Protein AF-A0A839E334-F1 (afdb_monomer)

Foldseek 3Di:
DPPPVQQVVLVVVLLVVLLVLLLVCLVLVVLVVLLCQQPVCVVVVNHHHDPPPPPDCVVSCVPNVVVVVVSVVVLCVSLVVSVVVHPDDPVVSVVVSVCSNNVSNVVVCVVVVHD

Organism: NCBI:txid1000566

Sequence (115 aa):
MTLRTTSRLRWIASIVANLLLGCIAVIPLWLLWLFALDFPFAALGLTRRAPTENDGVLPWLIVLVPLLTVLVALWILINFWMRRKSEMPTRTYWVASSVVMLFPVIFSSIVAGIP

Solvent-accessible surface area (backbone atoms only — not comparable to full-atom values): 6450 Å² total; per-residue (Å²): 135,71,72,65,60,60,55,51,53,54,50,50,51,51,49,53,53,26,37,54,51,7,58,63,40,33,59,62,53,49,52,51,48,52,50,38,42,46,42,64,32,23,75,71,67,78,39,73,52,57,93,85,69,78,80,62,67,62,64,54,49,68,52,48,51,58,53,51,50,53,52,51,51,51,51,51,53,54,49,54,60,51,48,76,76,46,93,63,59,68,68,61,48,53,54,51,47,50,52,43,22,44,40,48,36,53,52,51,30,61,75,70,70,49,135

Mean predicted aligned error: 5.23 Å

pLDDT: mean 90.61, std 9.58, range [50.75, 98.12]

Radius of gyration: 17.86 Å; Cα contacts (8 Å, |Δi|>4): 74; chains: 1; bounding box: 44×28×52 Å

Secondary structure (DSSP, 8-state):
--HHHHHHHHHHHHHHHHHHHHHHHHHHHHHHHHHHHHTHHHHTTSS---TT--S-HHHHHHHHHHHHHHHHHHHHHHHHHHHTT--S-HHHHHHHHHHHHHHHHHHHHHHHT--

Structure (mmCIF, N/CA/C/O backbone):
data_AF-A0A839E334-F1
#
_entry.id   AF-A0A839E334-F1
#
loop_
_atom_site.group_PDB
_atom_site.id
_atom_site.type_symbol
_atom_site.label_atom_id
_atom_site.label_alt_id
_atom_site.label_comp_id
_atom_site.label_asym_id
_atom_site.label_entity_id
_atom_site.label_seq_id
_atom_site.pdbx_PDB_ins_code
_atom_site.Cartn_x
_atom_site.Cartn_y
_atom_site.Cartn_z
_atom_site.occupancy
_atom_site.B_iso_or_equiv
_atom_site.auth_seq_id
_atom_site.auth_comp_id
_atom_site.auth_asym_id
_atom_site.auth_atom_id
_atom_site.pdbx_PDB_model_num
ATOM 1 N N . MET A 1 1 ? -24.019 9.633 28.891 1.00 50.75 1 MET A N 1
ATOM 2 C CA . MET A 1 1 ? -23.470 10.451 27.778 1.00 50.75 1 MET A CA 1
ATOM 3 C C . MET A 1 1 ? -21.988 10.153 27.463 1.00 50.75 1 MET A C 1
ATOM 5 O O . MET A 1 1 ? -21.376 10.872 26.689 1.00 50.75 1 MET A O 1
ATOM 9 N N . THR A 1 2 ? -21.414 9.063 27.991 1.00 53.84 2 THR A N 1
ATOM 10 C CA . THR A 1 2 ? -19.976 8.706 27.943 1.00 53.84 2 THR A CA 1
ATOM 11 C C . THR A 1 2 ? -19.587 7.687 26.859 1.00 53.84 2 THR A C 1
ATOM 13 O O . THR A 1 2 ? -18.406 7.477 26.613 1.00 53.84 2 THR A O 1
ATOM 16 N N . LEU A 1 3 ? -20.555 7.067 26.173 1.00 55.94 3 LEU A N 1
ATOM 17 C CA . LEU A 1 3 ? -20.301 6.037 25.148 1.00 55.94 3 LEU A CA 1
ATOM 18 C C . LEU A 1 3 ? -19.829 6.614 23.798 1.00 55.94 3 LEU A C 1
ATOM 20 O O . LEU A 1 3 ? -19.144 5.948 23.031 1.00 55.94 3 LEU A O 1
ATOM 24 N N . ARG A 1 4 ? -20.168 7.874 23.494 1.00 59.03 4 ARG A N 1
ATOM 25 C CA . ARG A 1 4 ? -19.917 8.481 22.171 1.00 59.03 4 ARG A CA 1
ATOM 26 C C . ARG A 1 4 ? -18.480 8.983 21.991 1.00 59.03 4 ARG A C 1
ATOM 28 O O . ARG A 1 4 ? -17.980 9.036 20.871 1.00 59.03 4 ARG A O 1
ATOM 35 N N . THR A 1 5 ? -17.818 9.374 23.078 1.00 62.50 5 THR A N 1
ATOM 36 C CA . THR A 1 5 ? -16.446 9.911 23.066 1.00 62.50 5 THR A CA 1
ATOM 37 C C . THR A 1 5 ? -15.408 8.814 22.853 1.00 62.50 5 THR A C 1
ATOM 39 O O . THR A 1 5 ? -14.467 9.001 22.085 1.00 62.50 5 THR A O 1
ATOM 42 N N . THR A 1 6 ? -15.607 7.641 23.452 1.00 70.06 6 THR A N 1
ATOM 43 C CA . THR A 1 6 ? -14.701 6.492 23.299 1.00 70.06 6 THR A CA 1
ATOM 44 C C . THR A 1 6 ? -14.737 5.911 21.885 1.00 70.06 6 THR A C 1
ATOM 46 O O . THR A 1 6 ? -13.690 5.528 21.363 1.00 70.06 6 THR A O 1
ATOM 49 N N . SER A 1 7 ? -15.901 5.910 21.230 1.00 74.88 7 SER A N 1
ATOM 50 C CA . SER A 1 7 ? -16.037 5.472 19.833 1.00 74.88 7 SER A CA 1
ATOM 51 C C . SER A 1 7 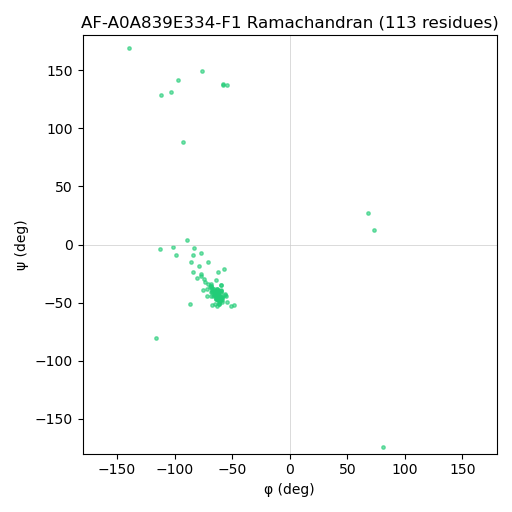? -15.293 6.405 18.861 1.00 74.88 7 SER A C 1
ATOM 53 O O . SER A 1 7 ? -14.520 5.933 18.025 1.00 74.88 7 SER A O 1
ATOM 55 N N . ARG A 1 8 ? -15.410 7.731 19.041 1.00 81.81 8 ARG A N 1
ATOM 56 C CA . ARG A 1 8 ? -14.682 8.729 18.231 1.00 81.81 8 ARG A CA 1
ATOM 57 C C . ARG A 1 8 ? -13.167 8.618 18.380 1.00 81.81 8 ARG A C 1
ATOM 59 O O . ARG A 1 8 ? -12.464 8.636 17.377 1.00 81.81 8 ARG A O 1
ATOM 66 N N . LEU A 1 9 ? -12.662 8.464 19.605 1.00 85.19 9 LEU A N 1
ATOM 67 C CA . LEU A 1 9 ? -11.222 8.331 19.853 1.00 85.19 9 LEU A CA 1
ATOM 68 C C . LEU A 1 9 ? -10.634 7.072 19.207 1.00 85.19 9 LEU A C 1
ATOM 70 O O . LEU A 1 9 ? -9.559 7.129 18.618 1.00 85.19 9 LEU A O 1
ATOM 74 N N . ARG A 1 10 ? -11.351 5.943 19.261 1.00 85.38 10 ARG A N 1
ATOM 75 C CA . ARG A 1 10 ? -10.931 4.702 18.586 1.00 85.38 10 ARG A CA 1
ATOM 76 C C . ARG A 1 10 ? -10.884 4.867 17.071 1.00 85.38 10 ARG A C 1
ATOM 78 O O . ARG A 1 10 ? -9.978 4.345 16.427 1.00 85.38 10 ARG A O 1
ATOM 85 N N . TRP A 1 11 ? -11.839 5.605 16.514 1.00 84.75 11 TRP A N 1
ATOM 86 C CA . TRP A 1 11 ? -11.870 5.884 15.085 1.00 84.75 11 TRP A CA 1
ATOM 87 C C . TRP A 1 11 ? -10.724 6.808 14.655 1.00 84.75 11 TRP A C 1
ATOM 89 O O . TRP A 1 11 ? -10.017 6.491 13.702 1.00 84.75 11 TRP A O 1
ATOM 99 N N . ILE A 1 12 ? -10.460 7.875 15.416 1.00 89.25 12 ILE A N 1
ATOM 100 C CA . ILE A 1 12 ? -9.300 8.755 15.198 1.00 89.25 12 ILE A CA 1
ATOM 101 C C . ILE A 1 12 ? -7.995 7.957 15.288 1.00 89.25 12 ILE A C 1
ATOM 103 O O . ILE A 1 12 ? -7.149 8.083 14.410 1.00 89.25 12 ILE A O 1
ATOM 107 N N . ALA A 1 13 ? -7.844 7.083 16.287 1.00 90.69 13 ALA A N 1
ATOM 108 C CA . ALA A 1 13 ? -6.661 6.231 16.409 1.00 90.69 13 ALA A CA 1
ATOM 109 C C . ALA A 1 13 ? -6.475 5.313 15.187 1.00 90.69 13 ALA A C 1
ATOM 111 O O . ALA A 1 13 ? -5.356 5.153 14.705 1.00 90.69 13 ALA A O 1
ATOM 112 N N . SER A 1 14 ? -7.567 4.759 14.648 1.00 92.25 14 SER A N 1
ATOM 113 C CA . SER A 1 14 ? -7.536 3.963 13.416 1.00 92.25 14 SER A CA 1
ATOM 114 C C . SER A 1 14 ? -7.108 4.787 12.202 1.00 92.25 14 SER A C 1
ATOM 116 O O . SER A 1 14 ? -6.345 4.293 11.374 1.00 92.25 14 SER A O 1
ATOM 118 N N . ILE A 1 15 ? -7.569 6.035 12.092 1.00 93.75 15 ILE A N 1
ATOM 119 C CA . ILE A 1 15 ? -7.156 6.949 11.018 1.00 93.75 15 ILE A CA 1
ATOM 120 C C . ILE A 1 15 ? -5.673 7.265 11.136 1.00 93.75 15 ILE A C 1
ATOM 122 O O . ILE A 1 15 ? -4.943 7.093 10.167 1.00 93.75 15 ILE A O 1
ATOM 126 N N . VAL A 1 16 ? -5.218 7.672 12.322 1.00 95.56 16 VAL A N 1
ATOM 127 C CA . VAL A 1 16 ? -3.813 8.019 12.567 1.00 95.56 16 VAL A CA 1
ATOM 128 C C . VAL A 1 16 ? -2.906 6.831 12.256 1.00 95.56 16 VAL A C 1
ATOM 130 O O . VAL A 1 16 ? -1.911 6.996 11.560 1.00 95.56 16 VAL A O 1
ATOM 133 N N . ALA A 1 17 ? -3.265 5.623 12.694 1.00 95.38 17 ALA A N 1
ATOM 134 C CA . ALA A 1 17 ? -2.469 4.433 12.413 1.00 95.38 17 ALA A CA 1
ATOM 135 C C . ALA A 1 17 ? -2.389 4.109 10.914 1.00 95.38 17 ALA A C 1
ATOM 137 O O . ALA A 1 17 ? -1.304 3.816 10.417 1.00 95.38 17 ALA A O 1
ATOM 138 N N . ASN A 1 18 ? -3.506 4.196 10.181 1.00 97.00 18 ASN A N 1
ATOM 139 C CA . ASN A 1 18 ? -3.491 3.976 8.733 1.00 97.00 18 ASN A CA 1
ATOM 140 C C . ASN A 1 18 ? -2.740 5.089 7.995 1.00 97.00 18 ASN A C 1
ATOM 142 O O . ASN A 1 18 ? -2.032 4.788 7.044 1.00 97.00 18 ASN A O 1
ATOM 146 N N . LEU A 1 19 ? -2.820 6.340 8.452 1.00 96.81 19 LEU A N 1
ATOM 147 C CA . LEU A 1 19 ? -2.077 7.453 7.864 1.00 96.81 19 LEU A CA 1
ATOM 148 C C . LEU A 1 19 ? -0.564 7.287 8.068 1.00 96.81 19 LEU A C 1
ATOM 150 O O . LEU A 1 19 ? 0.196 7.447 7.121 1.00 96.81 19 LEU A O 1
ATOM 154 N N . LEU A 1 20 ? -0.127 6.900 9.272 1.00 97.44 20 LEU A N 1
ATOM 155 C CA . LEU A 1 20 ? 1.283 6.610 9.559 1.00 97.44 20 LEU A CA 1
ATOM 156 C C . LEU A 1 20 ? 1.799 5.432 8.728 1.00 97.44 20 LEU A C 1
ATOM 158 O O . LEU A 1 20 ? 2.872 5.527 8.134 1.00 97.44 20 LEU A O 1
ATOM 162 N N . LEU A 1 21 ? 1.02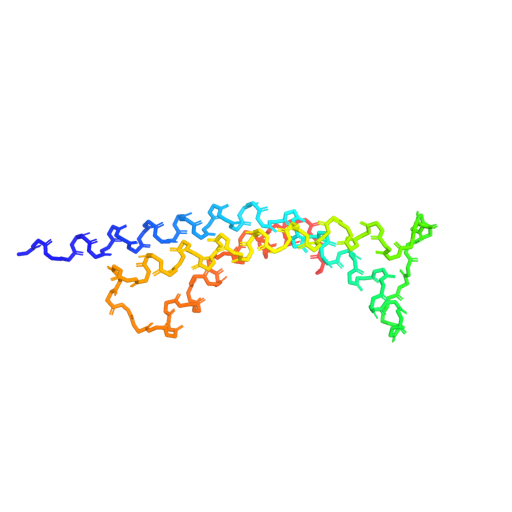2 4.347 8.641 1.00 96.38 21 LEU A N 1
ATOM 163 C CA . LEU A 1 21 ? 1.336 3.237 7.741 1.00 96.38 21 LEU A CA 1
ATOM 164 C C . LEU A 1 21 ? 1.397 3.698 6.285 1.00 96.38 21 LEU A C 1
ATOM 166 O O . LEU A 1 21 ? 2.285 3.264 5.566 1.00 96.38 21 LEU A O 1
ATOM 170 N N . GLY A 1 22 ? 0.496 4.585 5.865 1.00 96.00 22 GLY A N 1
ATOM 171 C CA . GLY A 1 22 ? 0.488 5.175 4.532 1.00 96.00 22 GLY A CA 1
ATOM 172 C C . GLY A 1 22 ? 1.754 5.971 4.232 1.00 96.00 22 GLY A C 1
ATOM 173 O O . GLY A 1 22 ? 2.349 5.783 3.177 1.00 96.00 22 GLY A O 1
ATOM 174 N N . CYS A 1 23 ? 2.226 6.789 5.178 1.00 96.19 23 CYS A N 1
ATOM 175 C CA . CYS A 1 23 ? 3.497 7.507 5.052 1.00 96.19 23 CYS A CA 1
ATOM 176 C C . CYS A 1 23 ? 4.683 6.544 4.889 1.00 96.19 23 CYS A C 1
ATOM 178 O O . CYS A 1 23 ? 5.552 6.776 4.054 1.00 96.19 23 CYS A O 1
ATOM 180 N N . ILE A 1 24 ? 4.702 5.444 5.648 1.00 95.75 24 ILE A N 1
ATOM 181 C CA . ILE A 1 24 ? 5.725 4.394 5.513 1.00 95.75 24 ILE A CA 1
ATOM 182 C C . ILE A 1 24 ? 5.583 3.667 4.165 1.00 95.75 24 ILE A C 1
ATOM 184 O O . ILE A 1 24 ? 6.583 3.338 3.533 1.00 95.75 24 ILE A O 1
ATOM 188 N N . ALA A 1 25 ? 4.349 3.442 3.706 1.00 96.19 25 ALA A N 1
ATOM 189 C CA . ALA A 1 25 ? 4.019 2.733 2.474 1.00 96.19 25 ALA A CA 1
ATOM 190 C C . ALA A 1 25 ? 4.356 3.505 1.192 1.00 96.19 25 ALA A C 1
ATOM 192 O O . ALA A 1 25 ? 4.411 2.873 0.138 1.00 96.19 25 ALA A O 1
ATOM 193 N N . VAL A 1 26 ? 4.617 4.819 1.268 1.00 95.44 26 VAL A N 1
ATOM 194 C CA . VAL A 1 26 ? 5.016 5.634 0.107 1.00 95.44 26 VAL A CA 1
ATOM 195 C C . VAL A 1 26 ? 6.184 4.979 -0.625 1.00 95.44 26 VAL A C 1
ATOM 197 O O . VAL A 1 26 ? 6.075 4.712 -1.814 1.00 95.44 26 VAL A O 1
ATOM 200 N N . ILE A 1 27 ? 7.270 4.651 0.082 1.00 94.56 27 ILE A N 1
ATOM 201 C CA . ILE A 1 27 ? 8.481 4.104 -0.547 1.00 94.56 27 ILE A CA 1
ATOM 202 C C . ILE A 1 27 ? 8.238 2.697 -1.131 1.00 94.56 27 ILE A C 1
ATOM 204 O O . ILE A 1 27 ? 8.518 2.502 -2.312 1.00 94.56 27 ILE A O 1
ATOM 208 N N . PRO A 1 28 ? 7.692 1.713 -0.386 1.00 95.94 28 PRO A N 1
ATOM 209 C CA . PRO A 1 28 ? 7.397 0.390 -0.935 1.00 95.94 28 PRO A CA 1
ATOM 210 C C . PRO A 1 28 ? 6.473 0.409 -2.155 1.00 95.94 28 PRO A C 1
ATOM 212 O O . PRO A 1 28 ? 6.717 -0.317 -3.116 1.00 95.94 28 PRO A O 1
ATOM 215 N N . LEU A 1 29 ? 5.412 1.224 -2.124 1.00 95.94 29 LEU A N 1
ATOM 216 C CA . LEU A 1 29 ? 4.461 1.306 -3.233 1.00 95.94 29 LEU A CA 1
ATOM 217 C C . LEU A 1 29 ? 5.051 2.060 -4.427 1.00 95.94 29 LEU A C 1
ATOM 219 O O . LEU A 1 29 ? 4.782 1.683 -5.564 1.00 95.94 29 LEU A O 1
ATOM 223 N N . TRP A 1 30 ? 5.921 3.041 -4.179 1.00 94.25 30 TRP A N 1
ATOM 224 C CA . TRP A 1 30 ? 6.709 3.686 -5.225 1.00 94.25 30 TRP A CA 1
ATOM 225 C C . TRP A 1 30 ? 7.637 2.698 -5.936 1.00 94.25 30 TRP A C 1
ATOM 227 O O . TRP A 1 30 ? 7.649 2.611 -7.161 1.00 94.25 30 TRP A O 1
ATOM 237 N N . LEU A 1 31 ? 8.383 1.896 -5.171 1.00 94.50 31 LEU A N 1
ATOM 238 C CA . LEU A 1 31 ? 9.252 0.855 -5.723 1.00 94.50 31 LEU A CA 1
ATOM 239 C C . LEU A 1 31 ? 8.455 -0.193 -6.505 1.00 94.50 31 LEU A C 1
ATOM 241 O O . LEU A 1 31 ? 8.890 -0.624 -7.569 1.00 94.50 31 LEU A O 1
ATOM 245 N N . LEU A 1 32 ? 7.276 -0.580 -6.012 1.00 96.56 32 LEU A N 1
ATOM 246 C CA . LEU A 1 32 ? 6.384 -1.487 -6.733 1.00 96.56 32 LEU A CA 1
ATOM 247 C C . LEU A 1 32 ? 5.922 -0.886 -8.069 1.00 96.56 32 LEU A C 1
ATOM 249 O O . LEU A 1 32 ? 5.846 -1.608 -9.061 1.00 96.56 32 LEU A O 1
ATOM 253 N N . TRP A 1 33 ? 5.635 0.418 -8.107 1.00 95.00 33 TRP A N 1
ATOM 254 C CA . TRP A 1 33 ? 5.272 1.119 -9.338 1.00 95.00 33 TRP A CA 1
ATOM 255 C C . TRP A 1 33 ? 6.421 1.133 -10.350 1.00 95.00 33 TRP A C 1
ATOM 257 O O . TRP A 1 33 ? 6.213 0.759 -11.501 1.00 95.00 33 TRP A O 1
ATOM 267 N N . LEU A 1 34 ? 7.643 1.460 -9.919 1.00 92.88 34 LEU A N 1
ATOM 268 C CA . LEU A 1 34 ? 8.834 1.412 -10.780 1.00 92.88 34 LEU A CA 1
ATOM 269 C C . LEU A 1 34 ? 9.074 0.008 -11.342 1.00 92.88 34 LEU A C 1
ATOM 271 O O . LEU A 1 34 ? 9.210 -0.163 -12.551 1.00 92.88 34 LEU A O 1
ATOM 275 N N . PHE A 1 35 ? 9.011 -1.010 -10.481 1.00 95.38 35 PHE A N 1
ATOM 276 C CA . PHE A 1 35 ? 9.076 -2.401 -10.912 1.00 95.38 35 PHE A CA 1
ATOM 277 C C . PHE A 1 35 ? 8.008 -2.721 -11.964 1.00 9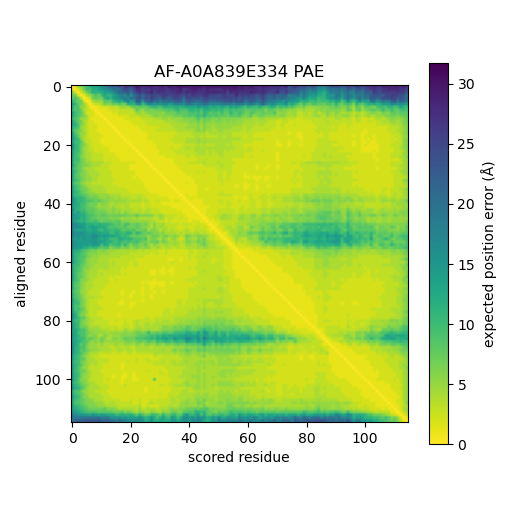5.38 35 PHE A C 1
ATOM 279 O O . PHE A 1 35 ? 8.305 -3.367 -12.968 1.00 95.38 35 PHE A O 1
ATOM 286 N N . ALA A 1 36 ? 6.770 -2.260 -11.762 1.00 95.56 36 ALA A N 1
ATOM 287 C CA . ALA A 1 36 ? 5.686 -2.490 -12.707 1.00 95.56 36 ALA A CA 1
ATOM 288 C C . ALA A 1 36 ? 5.958 -1.840 -14.076 1.00 95.56 36 ALA A C 1
ATOM 290 O O . ALA A 1 36 ? 5.736 -2.480 -15.108 1.00 95.56 36 ALA A O 1
ATOM 291 N N . LEU A 1 37 ? 6.477 -0.608 -14.089 1.00 94.56 37 LEU A N 1
ATOM 292 C CA . LEU A 1 37 ? 6.846 0.118 -15.307 1.00 94.56 37 LEU A CA 1
ATOM 293 C C . LEU A 1 37 ? 7.982 -0.573 -16.073 1.00 94.56 37 LEU A C 1
ATOM 295 O O . LEU A 1 37 ? 7.907 -0.668 -17.297 1.00 94.56 37 LEU A O 1
ATOM 299 N N . ASP A 1 38 ? 9.004 -1.079 -15.387 1.00 94.56 38 ASP A N 1
ATOM 300 C CA . ASP A 1 38 ? 10.192 -1.639 -16.043 1.00 94.56 38 ASP A CA 1
ATOM 301 C C . ASP A 1 38 ? 10.046 -3.105 -16.472 1.00 94.56 38 ASP A C 1
ATOM 303 O O . ASP A 1 38 ? 10.743 -3.542 -17.394 1.00 94.56 38 ASP A O 1
ATOM 307 N N . PHE A 1 39 ? 9.141 -3.866 -15.844 1.00 93.69 39 PHE A N 1
ATOM 308 C CA . PHE A 1 39 ? 9.002 -5.304 -16.089 1.00 93.69 39 PHE A CA 1
ATOM 309 C C . PHE A 1 39 ? 7.649 -5.710 -16.690 1.00 93.69 39 PHE A C 1
ATOM 311 O O . PHE A 1 39 ? 7.610 -5.928 -17.900 1.00 93.69 39 PHE A O 1
ATOM 318 N N . PRO A 1 40 ? 6.536 -5.851 -15.940 1.00 94.38 40 PRO A N 1
ATOM 319 C CA . PRO A 1 40 ? 5.288 -6.348 -16.510 1.00 94.38 40 PRO A CA 1
ATOM 320 C C . PRO A 1 40 ? 4.717 -5.401 -17.568 1.00 94.38 40 PRO A C 1
ATOM 322 O O . PRO A 1 40 ? 4.302 -5.868 -18.624 1.00 94.38 40 PRO A O 1
ATOM 325 N N . PHE A 1 41 ? 4.729 -4.084 -17.349 1.00 95.12 41 PHE A N 1
ATOM 326 C CA . PHE A 1 41 ? 4.211 -3.142 -18.344 1.00 95.12 41 PHE A CA 1
ATOM 327 C C . PHE A 1 41 ? 5.119 -3.032 -19.567 1.00 95.12 41 PHE A C 1
ATOM 329 O O . PHE A 1 41 ? 4.609 -2.953 -20.686 1.00 95.12 41 PHE A O 1
ATOM 336 N N . ALA A 1 42 ? 6.438 -3.143 -19.387 1.00 93.12 42 ALA A N 1
ATOM 337 C CA . ALA A 1 42 ? 7.372 -3.188 -20.505 1.00 93.12 42 ALA A CA 1
ATOM 338 C C . ALA A 1 42 ? 7.213 -4.479 -21.322 1.00 93.12 42 ALA A C 1
ATOM 340 O O . ALA A 1 42 ? 7.213 -4.438 -22.551 1.00 93.12 42 ALA A O 1
ATOM 341 N N . ALA A 1 43 ? 6.999 -5.619 -20.658 1.00 91.56 43 ALA A N 1
ATOM 342 C CA . ALA A 1 43 ? 6.721 -6.899 -21.309 1.00 91.56 43 ALA A CA 1
ATOM 343 C C . ALA A 1 43 ? 5.394 -6.888 -22.088 1.00 91.56 43 ALA A C 1
ATOM 345 O O . ALA A 1 43 ? 5.274 -7.565 -23.107 1.00 91.56 43 ALA A O 1
ATOM 346 N N . LEU A 1 44 ? 4.418 -6.097 -21.636 1.00 95.88 44 LEU A N 1
ATOM 347 C CA . LEU A 1 44 ? 3.153 -5.857 -22.337 1.00 95.88 44 LEU A CA 1
ATOM 348 C C . LEU A 1 44 ? 3.251 -4.769 -23.423 1.00 95.88 44 LEU A C 1
ATOM 350 O O . LEU A 1 44 ? 2.263 -4.508 -24.105 1.00 95.88 44 LEU A O 1
ATOM 354 N N . GLY A 1 45 ? 4.408 -4.118 -23.584 1.00 93.69 45 GLY A N 1
ATOM 355 C CA . GLY A 1 45 ? 4.612 -3.032 -24.546 1.00 93.69 45 GLY A CA 1
ATOM 356 C C . GLY A 1 45 ? 3.944 -1.703 -24.172 1.00 93.69 45 GL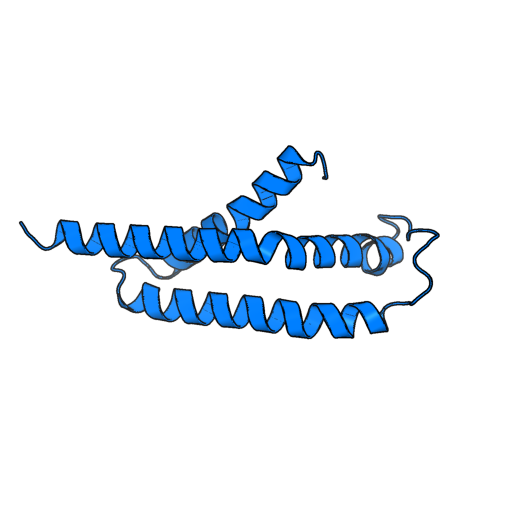Y A C 1
ATOM 357 O O . GLY A 1 45 ? 3.867 -0.811 -25.013 1.00 93.69 45 GLY A O 1
ATOM 358 N N . LEU A 1 46 ? 3.463 -1.552 -22.932 1.00 94.31 46 LEU A N 1
ATOM 359 C CA . LEU A 1 46 ? 2.846 -0.313 -22.434 1.00 94.31 46 LEU A CA 1
ATOM 360 C C . LEU A 1 46 ? 3.891 0.754 -22.087 1.00 94.31 46 LEU A C 1
ATOM 362 O O . LEU A 1 46 ? 3.607 1.949 -22.120 1.00 94.31 46 LEU A O 1
ATOM 366 N N . THR A 1 47 ? 5.099 0.320 -21.741 1.00 93.50 47 THR A N 1
ATOM 367 C CA . THR A 1 47 ? 6.208 1.170 -21.304 1.00 93.50 47 THR A CA 1
ATOM 368 C C . THR A 1 47 ? 7.521 0.680 -21.905 1.00 93.50 47 THR A C 1
ATOM 370 O O . THR A 1 47 ? 7.605 -0.403 -22.489 1.00 93.50 47 THR A O 1
ATOM 373 N N . ARG A 1 48 ? 8.576 1.489 -21.774 1.00 91.25 48 ARG A N 1
ATOM 374 C CA . ARG A 1 48 ? 9.936 1.103 -22.153 1.00 91.25 48 ARG A CA 1
ATOM 375 C C . ARG A 1 48 ? 10.784 0.975 -20.897 1.00 91.25 48 ARG A C 1
ATOM 377 O O . ARG A 1 48 ? 10.842 1.919 -20.117 1.00 91.25 48 ARG A O 1
ATOM 384 N N . ARG A 1 49 ? 11.459 -0.165 -20.756 1.00 88.12 49 ARG A N 1
ATOM 385 C CA . ARG A 1 49 ? 12.391 -0.424 -19.657 1.00 88.12 49 ARG A CA 1
ATOM 386 C C . ARG A 1 49 ? 13.510 0.618 -19.633 1.00 88.12 49 ARG A C 1
ATOM 388 O O . ARG A 1 49 ? 14.043 0.972 -20.694 1.00 88.12 49 ARG A O 1
ATOM 395 N N . ALA A 1 50 ? 13.859 1.090 -18.442 1.00 87.50 50 ALA A N 1
ATOM 396 C CA . ALA A 1 50 ? 14.925 2.059 -18.247 1.00 87.50 50 ALA A CA 1
ATOM 397 C C . ALA A 1 50 ? 16.269 1.536 -18.807 1.00 87.50 50 ALA A C 1
ATOM 399 O O . ALA A 1 50 ? 16.624 0.381 -18.567 1.00 87.50 50 ALA A O 1
ATOM 400 N N . PRO A 1 51 ? 17.065 2.365 -19.516 1.00 87.31 51 PRO A N 1
ATOM 401 C CA . PRO A 1 51 ? 18.362 1.942 -20.062 1.00 87.31 51 PRO A CA 1
ATOM 402 C C . PRO A 1 51 ? 19.379 1.537 -18.990 1.00 87.31 51 PRO A C 1
ATOM 404 O O . PRO A 1 51 ? 20.321 0.805 -19.271 1.00 87.31 51 PRO A O 1
ATOM 407 N N . THR A 1 52 ? 19.200 2.053 -17.775 1.00 86.38 52 THR A N 1
ATOM 408 C CA . THR A 1 52 ? 20.040 1.790 -16.604 1.00 86.38 52 THR A CA 1
ATOM 409 C C . THR A 1 52 ? 19.661 0.507 -15.872 1.00 86.38 52 THR A C 1
ATOM 411 O O . THR A 1 52 ? 20.372 0.115 -14.961 1.00 86.38 52 THR A O 1
ATOM 414 N N . GLU A 1 53 ? 18.542 -0.127 -16.222 1.00 86.69 53 GLU A N 1
ATOM 415 C CA . GLU A 1 53 ? 18.024 -1.304 -15.529 1.00 86.69 53 GLU A CA 1
ATOM 416 C C . GLU A 1 53 ? 18.543 -2.582 -16.214 1.00 86.69 53 GLU A C 1
ATOM 418 O O . GLU A 1 53 ? 17.935 -3.131 -17.139 1.00 86.69 53 GLU A O 1
ATOM 423 N N . ASN A 1 54 ? 19.717 -3.027 -15.761 1.00 88.62 54 ASN A N 1
ATOM 424 C CA . ASN A 1 54 ? 20.486 -4.163 -16.280 1.00 88.62 54 ASN A CA 1
ATOM 425 C C . ASN A 1 54 ? 20.587 -5.351 -15.302 1.00 88.62 54 ASN A C 1
ATOM 427 O O . ASN A 1 54 ? 21.099 -6.402 -15.686 1.00 88.62 54 ASN A O 1
ATOM 431 N N . ASP A 1 55 ? 20.060 -5.214 -14.085 1.00 88.50 55 ASP A N 1
ATOM 432 C CA . ASP A 1 55 ? 20.181 -6.211 -13.014 1.00 88.50 55 ASP A CA 1
ATOM 433 C C . ASP A 1 55 ? 19.103 -7.309 -13.085 1.00 88.50 55 ASP A C 1
ATOM 435 O O . ASP A 1 55 ? 19.228 -8.385 -12.491 1.00 88.50 55 ASP A O 1
ATOM 439 N N . GLY A 1 56 ? 18.046 -7.072 -13.866 1.00 90.56 56 GLY A N 1
ATOM 440 C CA . GLY A 1 56 ? 16.991 -8.058 -14.089 1.00 90.56 56 GLY A CA 1
ATOM 441 C C . GLY A 1 56 ? 15.965 -8.099 -12.956 1.00 90.56 56 GLY A C 1
ATOM 442 O O . GLY A 1 56 ? 15.966 -7.289 -12.041 1.00 90.56 56 GLY A O 1
ATOM 443 N N . VAL A 1 57 ? 15.040 -9.058 -13.027 1.00 94.88 57 VAL A N 1
ATOM 444 C CA . VAL A 1 57 ? 13.876 -9.126 -12.118 1.00 94.88 57 VAL A CA 1
ATOM 445 C C . VAL A 1 57 ? 14.251 -9.596 -10.707 1.00 94.88 57 VAL A C 1
ATOM 447 O O . VAL 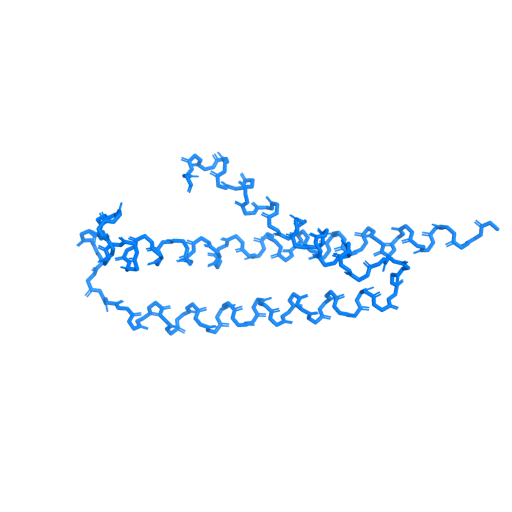A 1 57 ? 13.580 -9.256 -9.735 1.00 94.88 57 VAL A O 1
ATOM 450 N N . LEU A 1 58 ? 15.289 -10.426 -10.573 1.00 95.19 58 LEU A N 1
ATOM 451 C CA . LEU A 1 58 ? 15.552 -11.151 -9.328 1.00 95.19 58 LEU A CA 1
ATOM 452 C C . LEU A 1 58 ? 15.874 -10.226 -8.135 1.00 95.19 58 LEU A C 1
ATOM 454 O O . LEU A 1 58 ? 15.249 -10.413 -7.088 1.00 95.19 58 LEU A O 1
ATOM 458 N N . PRO A 1 59 ? 16.757 -9.213 -8.255 1.00 94.69 59 PRO A N 1
ATOM 459 C CA . PRO A 1 59 ? 17.027 -8.282 -7.156 1.00 94.69 59 PRO A CA 1
ATOM 460 C C . PRO A 1 59 ? 15.775 -7.522 -6.705 1.00 94.69 59 PRO A C 1
ATOM 462 O O . PRO A 1 59 ? 15.530 -7.389 -5.505 1.00 94.69 59 PRO A O 1
ATOM 465 N N . TRP A 1 60 ? 14.928 -7.116 -7.656 1.00 95.56 60 TRP A N 1
ATOM 466 C CA . TRP A 1 60 ? 13.646 -6.481 -7.363 1.00 95.56 60 TRP A CA 1
ATOM 467 C C . TRP A 1 60 ? 12.740 -7.374 -6.520 1.00 95.56 60 TRP A C 1
ATOM 469 O O . TRP A 1 60 ? 12.197 -6.909 -5.521 1.00 95.56 60 TRP A O 1
ATOM 479 N N . LEU A 1 61 ? 12.603 -8.659 -6.867 1.00 96.06 61 LEU A N 1
ATOM 480 C CA . LEU A 1 61 ? 11.771 -9.594 -6.101 1.00 96.06 61 LEU A CA 1
ATOM 481 C C . LEU A 1 61 ? 12.318 -9.844 -4.692 1.00 96.06 61 LEU A C 1
ATOM 483 O O . LEU A 1 61 ? 11.537 -9.885 -3.742 1.00 96.06 61 LEU A O 1
ATOM 487 N N . ILE A 1 62 ? 13.640 -9.971 -4.546 1.00 97.81 62 ILE A N 1
ATOM 488 C CA . ILE A 1 62 ? 14.294 -10.169 -3.242 1.00 97.81 62 ILE A CA 1
ATOM 489 C C . ILE A 1 62 ? 13.993 -9.005 -2.290 1.00 97.81 62 ILE A C 1
ATOM 491 O O . ILE A 1 62 ? 13.828 -9.231 -1.094 1.00 97.81 62 ILE A O 1
ATOM 495 N N . VAL A 1 63 ? 13.884 -7.777 -2.803 1.00 96.50 63 VAL A N 1
ATOM 496 C CA . VAL A 1 63 ? 13.579 -6.589 -1.992 1.00 96.50 63 VAL A CA 1
ATOM 497 C C . VAL A 1 63 ? 12.072 -6.387 -1.820 1.00 96.50 63 VAL A C 1
ATOM 499 O O . VAL A 1 63 ? 11.5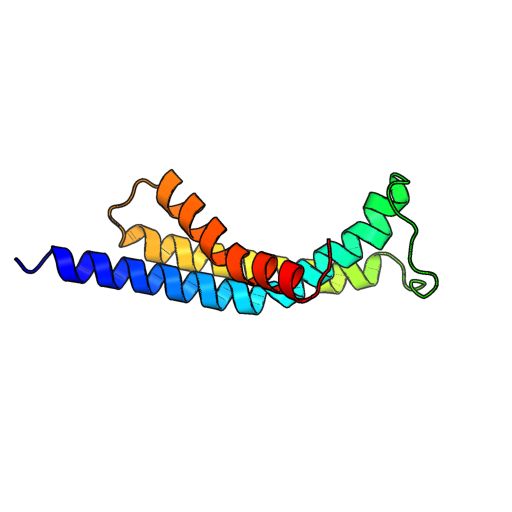92 -6.228 -0.696 1.00 96.50 63 VAL A O 1
ATOM 502 N N . LEU A 1 64 ? 11.304 -6.400 -2.913 1.00 97.19 64 LEU A N 1
ATOM 503 C CA . LEU A 1 64 ? 9.877 -6.076 -2.895 1.00 97.19 64 LEU A CA 1
ATOM 504 C C . LEU A 1 64 ? 9.049 -7.118 -2.154 1.00 97.19 64 LEU A C 1
ATOM 506 O O . LEU A 1 64 ? 8.140 -6.741 -1.416 1.00 97.19 64 LEU A O 1
ATOM 510 N N . VAL A 1 65 ? 9.339 -8.412 -2.320 1.00 97.81 65 VAL A N 1
ATOM 511 C CA . VAL A 1 65 ? 8.505 -9.463 -1.722 1.00 97.81 65 VAL A CA 1
ATOM 512 C C . VAL A 1 65 ? 8.518 -9.377 -0.192 1.00 97.81 65 VAL A C 1
ATOM 514 O O . VAL A 1 65 ? 7.431 -9.263 0.382 1.00 97.81 65 VAL A O 1
ATOM 517 N N . PRO A 1 66 ? 9.671 -9.358 0.507 1.00 97.81 66 PRO A N 1
ATOM 518 C CA . PRO A 1 66 ? 9.681 -9.204 1.960 1.00 97.81 66 PRO A CA 1
ATOM 519 C C . PRO A 1 66 ? 9.084 -7.869 2.405 1.00 97.81 66 PRO A C 1
ATOM 521 O O . PRO A 1 66 ? 8.279 -7.839 3.337 1.00 97.81 66 PRO A O 1
ATOM 524 N N . LEU A 1 67 ? 9.428 -6.777 1.715 1.00 97.38 67 LEU A N 1
ATOM 525 C CA . LEU A 1 67 ? 8.987 -5.431 2.072 1.00 97.38 67 LEU A CA 1
ATOM 526 C C . LEU A 1 67 ? 7.459 -5.293 2.021 1.00 97.38 67 LEU A C 1
ATOM 528 O O . LEU A 1 67 ? 6.839 -4.852 2.991 1.00 97.38 67 LEU A O 1
ATOM 532 N N . LEU A 1 68 ? 6.839 -5.720 0.918 1.00 97.50 68 LEU A N 1
ATOM 533 C CA . LEU A 1 68 ? 5.386 -5.687 0.750 1.00 97.50 68 LEU A CA 1
ATOM 534 C C . LEU A 1 68 ? 4.691 -6.693 1.667 1.00 97.50 68 LEU A C 1
ATOM 536 O O . LEU A 1 68 ? 3.635 -6.381 2.216 1.00 97.50 68 LEU A O 1
ATOM 540 N N . THR A 1 69 ? 5.289 -7.866 1.892 1.00 98.12 69 THR A N 1
ATOM 541 C CA . THR A 1 69 ? 4.734 -8.870 2.8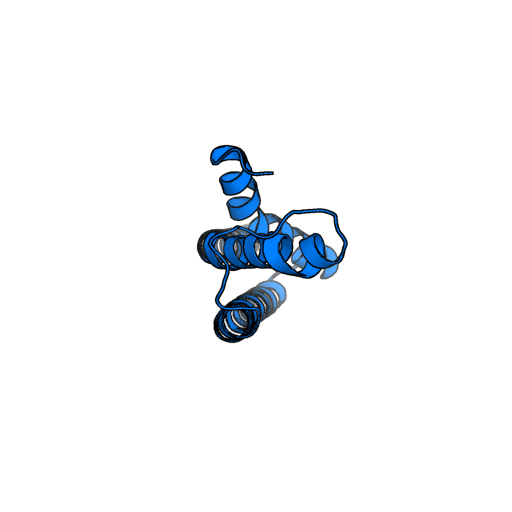12 1.00 98.12 69 THR A CA 1
ATOM 542 C C . THR A 1 69 ? 4.635 -8.315 4.230 1.00 98.12 69 THR A C 1
ATOM 544 O O . THR A 1 69 ? 3.573 -8.401 4.847 1.00 98.12 69 THR A O 1
ATOM 547 N N . VAL A 1 70 ? 5.705 -7.696 4.737 1.00 97.75 70 VAL A N 1
ATOM 548 C CA . VAL A 1 70 ? 5.713 -7.074 6.069 1.00 97.75 70 VAL A CA 1
ATOM 549 C C . VAL A 1 70 ? 4.707 -5.928 6.136 1.00 97.75 70 VAL A C 1
ATOM 551 O O . VAL A 1 70 ? 3.927 -5.862 7.087 1.00 97.75 70 VAL A O 1
ATOM 554 N N . LEU A 1 71 ? 4.667 -5.061 5.121 1.00 97.00 71 LEU A N 1
ATOM 555 C CA . LEU A 1 71 ? 3.727 -3.942 5.073 1.00 97.00 71 LEU A CA 1
ATOM 556 C C . LEU A 1 71 ? 2.266 -4.416 5.126 1.00 97.00 71 LEU A C 1
ATOM 558 O O . LEU A 1 71 ? 1.486 -3.933 5.950 1.00 97.00 71 LEU A O 1
ATOM 562 N N . VAL A 1 72 ? 1.900 -5.384 4.281 1.00 97.25 72 VAL A N 1
ATOM 563 C CA . VAL A 1 72 ? 0.544 -5.948 4.227 1.00 97.25 72 VAL A CA 1
ATOM 564 C C . VAL A 1 72 ? 0.207 -6.672 5.529 1.00 97.25 72 VAL A C 1
ATOM 566 O O . VAL A 1 72 ? -0.882 -6.474 6.067 1.00 97.25 72 VAL A O 1
ATOM 569 N N . ALA A 1 73 ? 1.132 -7.461 6.081 1.00 97.88 73 ALA A N 1
ATOM 570 C CA . ALA A 1 73 ? 0.921 -8.164 7.344 1.00 97.88 73 ALA A CA 1
ATOM 571 C C . ALA A 1 73 ? 0.679 -7.191 8.509 1.00 97.88 73 ALA A C 1
ATOM 573 O O . ALA A 1 73 ? -0.278 -7.369 9.268 1.00 97.88 73 ALA A O 1
ATOM 574 N N . LEU A 1 74 ? 1.491 -6.134 8.625 1.00 96.69 74 LEU A N 1
ATOM 575 C CA . LEU A 1 74 ? 1.316 -5.089 9.637 1.00 96.69 74 LEU A CA 1
ATOM 576 C C . LEU A 1 74 ? -0.024 -4.373 9.471 1.00 96.69 74 LEU A C 1
ATOM 578 O O . LEU A 1 74 ? -0.758 -4.208 10.449 1.00 96.69 74 LEU A O 1
ATOM 582 N N . TRP A 1 75 ? -0.371 -3.993 8.240 1.00 97.44 75 TRP A N 1
ATOM 583 C CA . TRP A 1 75 ? -1.636 -3.329 7.945 1.00 97.44 75 TRP A CA 1
ATOM 584 C C . TRP A 1 75 ? -2.840 -4.204 8.311 1.00 97.44 75 TRP A C 1
ATOM 586 O O . TRP A 1 75 ? -3.750 -3.726 8.995 1.00 97.44 75 TRP A O 1
ATOM 596 N N . ILE A 1 76 ? -2.829 -5.487 7.933 1.00 97.19 76 ILE A N 1
ATOM 597 C CA . ILE A 1 76 ? -3.886 -6.443 8.285 1.00 97.19 76 ILE A CA 1
ATOM 598 C C . ILE A 1 76 ? -3.978 -6.599 9.803 1.00 97.19 76 ILE A C 1
ATOM 600 O O . ILE A 1 76 ? -5.078 -6.517 10.347 1.00 97.19 76 ILE A O 1
ATOM 604 N N . LEU A 1 77 ? -2.857 -6.797 10.501 1.00 96.56 77 LEU A N 1
ATOM 605 C CA . LEU A 1 77 ? -2.850 -7.043 11.944 1.00 96.56 77 LEU A CA 1
ATOM 606 C C . LEU A 1 77 ? -3.383 -5.839 12.734 1.00 96.56 77 LEU A C 1
ATOM 608 O O . LEU A 1 77 ? -4.246 -6.000 13.605 1.00 96.56 77 LEU A O 1
ATOM 612 N N . ILE A 1 78 ? -2.921 -4.632 12.392 1.00 94.81 78 ILE A N 1
ATOM 613 C CA . ILE A 1 78 ? -3.359 -3.376 13.013 1.00 94.81 78 ILE A CA 1
ATOM 614 C C . ILE A 1 78 ? -4.860 -3.171 12.788 1.00 94.81 78 ILE A C 1
ATOM 616 O O . ILE A 1 78 ? -5.611 -2.987 13.752 1.00 94.81 78 ILE A O 1
ATOM 620 N N . ASN A 1 79 ? -5.321 -3.271 11.539 1.00 95.12 79 ASN A N 1
ATOM 621 C CA . ASN A 1 79 ? -6.729 -3.060 11.206 1.00 95.12 79 ASN A CA 1
ATOM 622 C C . ASN A 1 79 ? -7.629 -4.158 11.767 1.00 95.12 79 ASN A C 1
ATOM 624 O O . ASN A 1 79 ? -8.740 -3.875 12.207 1.00 95.12 79 ASN A O 1
ATOM 628 N N . PHE A 1 80 ? -7.163 -5.400 11.843 1.00 94.31 80 PHE A N 1
ATOM 629 C CA . PHE A 1 80 ? -7.923 -6.475 12.464 1.00 94.31 80 PHE A CA 1
ATOM 630 C C . PHE A 1 80 ? -8.128 -6.237 13.967 1.00 94.31 80 PHE A C 1
ATOM 632 O O . PHE A 1 80 ? -9.245 -6.397 14.471 1.00 94.31 80 PHE A O 1
ATOM 639 N N . TRP A 1 81 ? -7.086 -5.802 14.684 1.00 91.31 81 TRP A N 1
ATOM 640 C CA . TRP A 1 81 ? -7.183 -5.490 16.113 1.00 91.31 81 TRP A CA 1
ATOM 641 C C . TRP A 1 81 ? -8.048 -4.254 16.387 1.00 91.31 81 TRP A C 1
ATOM 643 O O . TRP A 1 81 ? -8.868 -4.258 17.309 1.00 91.31 81 TRP A O 1
ATOM 653 N N . MET A 1 82 ? -7.912 -3.212 15.566 1.00 90.44 82 MET A N 1
ATOM 654 C CA . MET A 1 82 ? -8.691 -1.978 15.689 1.00 90.44 82 MET A CA 1
ATOM 655 C C . MET A 1 82 ? -10.157 -2.169 15.284 1.00 90.44 82 MET A C 1
ATOM 657 O O . MET A 1 82 ? -11.047 -1.680 15.984 1.00 90.44 82 MET A O 1
ATOM 661 N N . ARG A 1 83 ? -10.435 -2.965 14.242 1.00 90.25 83 ARG A N 1
ATOM 662 C CA . ARG A 1 83 ? -11.797 -3.340 13.831 1.00 90.25 83 ARG A CA 1
ATOM 663 C C . ARG A 1 83 ? -12.568 -3.992 14.968 1.00 90.25 83 ARG A C 1
ATOM 665 O O . ARG A 1 83 ? -13.726 -3.654 15.171 1.00 90.25 83 ARG A O 1
ATOM 672 N N . ARG A 1 84 ? -11.951 -4.905 15.729 1.00 86.25 84 ARG A N 1
ATOM 673 C CA . ARG A 1 84 ? -12.618 -5.577 16.866 1.00 86.25 84 ARG A CA 1
ATOM 674 C C . ARG A 1 84 ? -13.149 -4.596 17.917 1.00 86.25 84 ARG A C 1
ATOM 676 O O . ARG A 1 84 ? -14.022 -4.956 18.695 1.00 86.25 84 ARG A O 1
ATOM 683 N N . LYS A 1 85 ? -12.615 -3.372 17.956 1.00 83.94 85 LYS A N 1
ATOM 684 C CA . LYS A 1 85 ? -13.007 -2.306 18.888 1.00 83.94 85 LYS A CA 1
ATOM 685 C C . LYS A 1 85 ? -13.927 -1.256 18.253 1.00 83.94 85 LYS A C 1
ATOM 687 O O . LYS A 1 85 ? -14.324 -0.317 18.949 1.00 83.94 85 LYS A O 1
ATOM 692 N N . SER A 1 86 ? -14.212 -1.401 16.960 1.00 81.75 86 SER A N 1
ATOM 693 C CA . SER A 1 86 ? -15.043 -0.531 16.134 1.00 81.75 86 SER A CA 1
ATOM 694 C C . SER A 1 86 ? -16.461 -1.095 16.025 1.00 81.75 86 SER A C 1
ATOM 696 O O . SER A 1 86 ? -16.648 -2.299 15.889 1.00 81.75 86 SER A O 1
ATOM 698 N N . GLU A 1 87 ? -17.458 -0.214 16.047 1.00 85.06 87 GLU A N 1
ATOM 699 C CA . GLU A 1 87 ? -18.875 -0.556 15.837 1.00 85.06 87 GLU A CA 1
ATOM 700 C C . GLU A 1 87 ? -19.272 -0.496 14.346 1.00 85.06 87 GLU A C 1
ATOM 702 O O . GLU A 1 87 ? -20.438 -0.660 13.996 1.00 85.06 87 GLU A O 1
ATOM 707 N N . MET A 1 88 ? -18.317 -0.231 13.443 1.00 82.75 88 MET A N 1
ATOM 708 C CA . MET A 1 88 ? -18.595 -0.081 12.013 1.00 82.75 88 MET A CA 1
ATOM 709 C C . MET A 1 88 ? -18.826 -1.425 11.306 1.00 82.75 88 MET A C 1
ATOM 711 O O . MET A 1 88 ? -18.168 -2.421 11.631 1.00 82.75 88 MET A O 1
ATOM 715 N N . PRO A 1 89 ? -19.660 -1.448 10.247 1.00 90.06 89 PRO A N 1
ATOM 716 C CA . PRO A 1 89 ? -19.746 -2.590 9.349 1.00 90.06 89 PRO A CA 1
ATOM 717 C C . PRO A 1 89 ? -18.371 -2.956 8.783 1.00 90.06 89 PRO A C 1
ATOM 719 O O . PRO A 1 89 ? -17.608 -2.090 8.350 1.00 90.06 89 PRO A O 1
ATOM 722 N N . THR A 1 90 ? -18.079 -4.257 8.733 1.00 90.44 90 THR A N 1
ATOM 723 C CA . THR A 1 90 ? -16.781 -4.807 8.308 1.00 90.44 90 THR A CA 1
ATOM 724 C C . THR A 1 90 ? -16.288 -4.209 6.996 1.00 90.44 90 THR A C 1
ATOM 726 O O . THR A 1 90 ? -15.165 -3.722 6.929 1.00 90.44 90 THR A O 1
ATOM 729 N N . ARG A 1 91 ? -17.135 -4.221 5.959 1.00 92.44 91 ARG A N 1
ATOM 730 C CA . ARG A 1 91 ? -16.769 -3.747 4.621 1.00 92.44 91 ARG A CA 1
ATOM 731 C C . ARG A 1 91 ? -16.417 -2.260 4.628 1.00 92.44 91 ARG A C 1
ATOM 733 O O . ARG A 1 91 ? -15.398 -1.880 4.069 1.00 92.44 91 ARG A O 1
ATOM 740 N N . THR A 1 92 ? -17.223 -1.443 5.303 1.00 91.81 92 THR A N 1
ATOM 741 C CA . THR A 1 92 ? -17.000 0.004 5.412 1.00 91.81 92 THR A CA 1
ATOM 742 C C . THR A 1 92 ? -15.696 0.317 6.136 1.00 91.81 92 THR A C 1
ATOM 744 O O . THR A 1 92 ? -14.949 1.179 5.685 1.00 91.81 92 THR A O 1
ATOM 747 N N . TYR A 1 93 ? -15.393 -0.410 7.217 1.00 92.62 93 TYR A N 1
ATOM 748 C CA . TYR A 1 93 ? -14.147 -0.234 7.961 1.00 92.62 93 TYR A CA 1
ATOM 749 C C . TYR A 1 93 ? -12.919 -0.517 7.089 1.00 92.62 93 TYR A C 1
ATOM 751 O O . TYR A 1 93 ? -12.035 0.327 6.994 1.00 92.62 93 TYR A O 1
ATOM 759 N N . TRP A 1 94 ? -12.887 -1.667 6.409 1.00 94.31 94 TRP A N 1
ATOM 760 C CA . TRP A 1 94 ? -11.755 -2.031 5.554 1.00 94.31 94 TRP A CA 1
ATOM 761 C C . TRP A 1 94 ? -11.565 -1.053 4.395 1.00 94.31 94 TRP A C 1
ATOM 763 O O . TRP A 1 94 ? -10.442 -0.621 4.163 1.00 94.31 94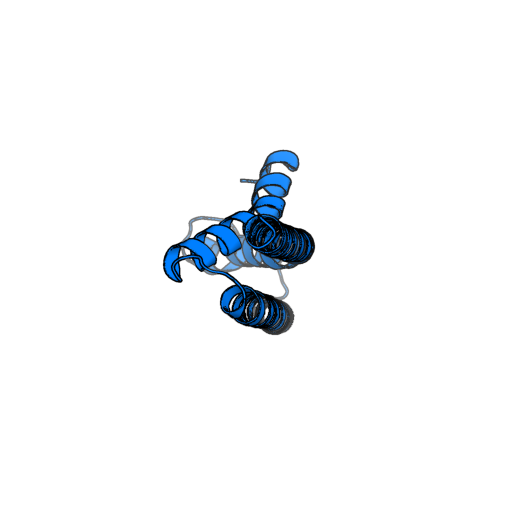 TRP A O 1
ATOM 773 N N . VAL A 1 95 ? -12.648 -0.645 3.722 1.00 95.50 95 VAL A N 1
ATOM 774 C CA . VAL A 1 95 ? -12.570 0.350 2.639 1.00 95.50 95 VAL A CA 1
ATOM 775 C C . VAL A 1 95 ? -12.034 1.683 3.160 1.00 95.50 95 VAL A C 1
ATOM 777 O O . VAL A 1 95 ? -11.107 2.231 2.570 1.00 95.50 95 VAL A O 1
ATOM 780 N N . ALA A 1 96 ? -12.560 2.190 4.279 1.00 93.94 96 ALA A N 1
ATOM 781 C CA . ALA A 1 96 ? -12.085 3.442 4.866 1.00 93.94 96 ALA A CA 1
ATOM 782 C C . ALA A 1 96 ? -10.602 3.360 5.263 1.00 93.94 96 ALA A C 1
ATOM 784 O O . ALA A 1 96 ? -9.835 4.265 4.942 1.00 93.94 96 ALA A O 1
ATOM 785 N N . SER A 1 97 ? -10.176 2.265 5.898 1.00 94.12 97 SER A N 1
ATOM 786 C CA . SER A 1 97 ? -8.773 2.044 6.258 1.00 94.12 97 SER A CA 1
ATOM 787 C C . SER A 1 97 ? -7.856 1.970 5.039 1.00 94.12 97 SER A C 1
ATOM 789 O O . SER A 1 97 ? -6.783 2.567 5.063 1.00 94.12 97 SER A O 1
ATOM 791 N N . SER A 1 98 ? -8.273 1.294 3.964 1.00 94.75 98 SER A N 1
ATOM 792 C CA . SER A 1 98 ? -7.518 1.259 2.706 1.00 94.75 98 SER A CA 1
ATOM 793 C C . SER A 1 98 ? -7.393 2.650 2.089 1.00 94.75 98 SER A C 1
ATOM 795 O O . SER A 1 98 ? -6.296 3.041 1.709 1.00 94.75 98 SER A O 1
ATOM 797 N N . VAL A 1 99 ? -8.480 3.427 2.039 1.00 96.62 99 VAL A N 1
ATOM 798 C CA . VAL A 1 99 ? -8.454 4.800 1.503 1.00 96.62 99 VAL A CA 1
ATOM 799 C C . VAL A 1 99 ? -7.515 5.689 2.317 1.00 96.62 99 VAL A C 1
ATOM 801 O O . VAL A 1 99 ? -6.683 6.386 1.743 1.00 96.62 99 VAL A O 1
ATOM 804 N N . VAL A 1 100 ? -7.599 5.641 3.649 1.00 96.25 100 VAL A N 1
ATOM 805 C CA . VAL A 1 100 ? -6.729 6.440 4.528 1.00 96.25 100 VAL A CA 1
ATOM 806 C C . VAL A 1 100 ? -5.263 6.018 4.403 1.00 96.25 100 VAL A C 1
ATOM 808 O O . VAL A 1 100 ? -4.388 6.878 4.384 1.00 96.25 100 VAL A O 1
ATOM 811 N N . MET A 1 101 ? -4.986 4.717 4.291 1.00 96.06 101 MET A N 1
ATOM 812 C CA . MET A 1 101 ? -3.626 4.205 4.105 1.00 96.06 101 MET A CA 1
ATOM 813 C C . MET A 1 101 ? -3.039 4.599 2.743 1.00 96.06 101 MET A C 1
ATOM 815 O O . MET A 1 101 ? -1.860 4.925 2.660 1.00 96.06 101 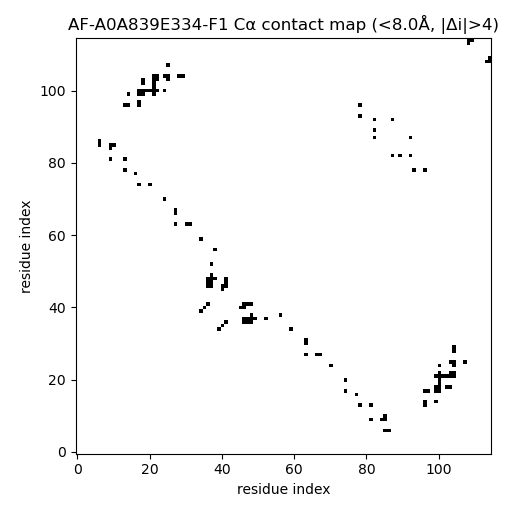MET A O 1
ATOM 819 N N . LEU A 1 102 ? -3.840 4.604 1.678 1.00 94.88 102 LEU A N 1
ATOM 820 C CA . LEU A 1 102 ? -3.376 4.985 0.341 1.00 94.88 102 LEU A CA 1
ATOM 821 C C . LEU A 1 102 ? -3.267 6.502 0.152 1.00 94.88 102 LEU A C 1
ATOM 823 O O . LEU A 1 102 ? -2.561 6.950 -0.750 1.00 94.88 102 LEU A O 1
ATOM 827 N N . PHE A 1 103 ? -3.925 7.299 0.998 1.00 96.25 103 PHE A N 1
ATOM 828 C CA . PHE A 1 103 ? -3.959 8.753 0.856 1.00 96.25 103 PHE A CA 1
ATOM 829 C C . PHE A 1 103 ? -2.563 9.401 0.777 1.00 96.25 103 PHE A C 1
ATOM 831 O O . PHE A 1 103 ? -2.346 10.147 -0.176 1.00 96.25 103 PHE A O 1
ATOM 838 N N . PRO A 1 104 ? -1.590 9.116 1.672 1.00 94.69 104 PRO A N 1
ATOM 839 C CA . PRO A 1 104 ? -0.249 9.696 1.569 1.00 94.69 104 PRO A CA 1
ATOM 840 C C . PRO A 1 104 ? 0.468 9.360 0.262 1.00 94.69 104 PRO A C 1
ATOM 842 O O . PRO A 1 104 ? 1.181 10.207 -0.260 1.00 94.69 104 PRO A O 1
ATOM 845 N N . VAL A 1 105 ? 0.253 8.159 -0.282 1.00 92.94 105 VAL A N 1
ATOM 846 C CA . VAL A 1 105 ? 0.883 7.704 -1.533 1.00 92.94 105 VAL A CA 1
ATOM 847 C C . VAL A 1 105 ? 0.292 8.428 -2.738 1.00 92.94 105 VAL A C 1
ATOM 849 O O . VAL A 1 105 ? 1.021 8.907 -3.605 1.00 92.94 105 VAL A O 1
ATOM 852 N N . ILE A 1 106 ? -1.033 8.567 -2.777 1.00 92.62 106 ILE A N 1
ATOM 853 C CA . ILE A 1 106 ? -1.717 9.338 -3.822 1.00 92.62 106 ILE A CA 1
ATOM 854 C C . ILE A 1 106 ? -1.288 10.805 -3.737 1.00 92.62 106 ILE A C 1
ATOM 856 O O . ILE A 1 106 ? -0.909 11.406 -4.739 1.00 92.62 106 ILE A O 1
ATOM 860 N N . PHE A 1 107 ? -1.291 11.370 -2.528 1.00 94.62 107 PHE A N 1
ATOM 861 C CA . PHE A 1 107 ? -0.886 12.748 -2.290 1.00 94.62 107 PHE A CA 1
ATOM 862 C C . PHE A 1 107 ? 0.565 13.000 -2.717 1.00 94.62 107 PHE A C 1
ATOM 864 O O . PHE A 1 107 ? 0.822 13.966 -3.431 1.00 94.62 107 PHE A O 1
ATOM 871 N N . SER A 1 108 ? 1.505 12.124 -2.345 1.00 92.00 108 SER A N 1
ATOM 872 C CA . SER A 1 108 ? 2.907 12.267 -2.749 1.00 92.00 108 SER A CA 1
ATOM 873 C C . SER A 1 108 ? 3.085 12.165 -4.259 1.00 92.00 108 SER A C 1
ATOM 875 O O . SER A 1 108 ? 3.881 12.914 -4.811 1.00 92.00 108 SER A O 1
ATOM 877 N N . SER A 1 109 ? 2.333 11.285 -4.928 1.00 88.81 109 SER A N 1
ATOM 878 C CA . SER A 1 109 ? 2.397 11.126 -6.389 1.00 88.81 109 SER A CA 1
ATOM 879 C C . SER A 1 109 ? 1.928 12.398 -7.102 1.00 88.81 109 SER A C 1
ATOM 881 O O . SER A 1 109 ? 2.613 12.898 -7.992 1.00 88.81 109 SER A O 1
ATOM 883 N N . ILE A 1 110 ? 0.833 13.001 -6.621 1.00 91.00 110 ILE A N 1
ATOM 884 C CA . ILE A 1 110 ? 0.327 14.284 -7.130 1.00 91.00 110 ILE A CA 1
ATOM 885 C C . ILE A 1 110 ? 1.352 15.404 -6.913 1.00 91.00 110 ILE A C 1
ATOM 887 O O . ILE A 1 110 ? 1.639 16.160 -7.838 1.00 91.00 110 ILE A O 1
ATOM 891 N N . VAL A 1 111 ? 1.916 15.514 -5.706 1.00 91.12 111 VAL A N 1
ATOM 892 C CA . VAL A 1 111 ? 2.894 16.566 -5.370 1.00 91.12 111 VAL A CA 1
ATOM 893 C C . VAL A 1 111 ? 4.188 16.411 -6.167 1.00 91.12 111 VAL A C 1
ATOM 895 O O . VAL A 1 111 ? 4.765 17.407 -6.594 1.00 91.12 111 VAL A O 1
ATOM 898 N N . ALA A 1 112 ? 4.637 15.177 -6.389 1.00 85.25 112 ALA A N 1
ATOM 899 C CA . ALA A 1 112 ? 5.831 14.883 -7.170 1.00 85.25 112 ALA A CA 1
ATOM 900 C C . ALA A 1 112 ? 5.601 14.992 -8.692 1.00 85.25 112 ALA A C 1
ATOM 902 O O . ALA A 1 112 ? 6.564 14.918 -9.453 1.00 85.25 112 ALA A O 1
ATOM 903 N N . GLY A 1 113 ? 4.353 15.178 -9.142 1.00 80.00 113 GLY A N 1
ATOM 904 C CA . GLY A 1 113 ? 3.998 15.274 -10.559 1.00 80.00 113 GLY A CA 1
ATOM 905 C C . GLY A 1 113 ? 4.174 13.960 -11.319 1.00 80.00 113 GLY A C 1
ATOM 906 O O . GLY A 1 113 ? 4.439 13.985 -12.521 1.00 80.00 113 GLY A O 1
ATOM 907 N N . ILE A 1 114 ? 4.071 12.825 -10.626 1.00 69.69 114 ILE A N 1
ATOM 908 C CA . ILE A 1 114 ? 4.293 11.507 -11.216 1.00 69.69 114 ILE A CA 1
ATOM 909 C C . ILE A 1 114 ? 2.928 10.842 -11.452 1.00 69.69 114 ILE A C 1
ATOM 911 O O . ILE A 1 114 ? 2.090 10.895 -10.547 1.00 69.69 114 ILE A O 1
ATOM 915 N N . PRO A 1 115 ? 2.670 10.297 -12.659 1.00 58.84 115 PRO A N 1
ATOM 916 C CA . PRO A 1 115 ? 1.396 9.661 -12.989 1.00 58.84 115 PRO A CA 1
ATOM 917 C C . PRO A 1 115 ? 1.103 8.422 -12.140 1.00 58.84 115 PRO A C 1
ATOM 919 O O . PRO A 1 115 ? 2.069 7.714 -11.762 1.00 58.84 115 PRO A O 1
#